Protein AF-A0A1F7WL07-F1 (afdb_monomer_lite)

InterPro domains:
  IPR021458 Rv0495c-like [PF11307] (11-136)

Secondary structure (DSSP, 8-state):
-HHHHHHTHHHHTTS-HHHHHHHHHH-SEEEEEEGGGTEEEEEE-B-TTS-BTTEEEETTEEEEHHHHS--S----HHHHHTTEEEEEETTEEEEEE---GGGGGG-STTSPPHHHHTHHHHHHHH-HHHHHHHHHHHHHHTT-

Structure (mmCIF, N/CA/C/O backbone):
data_AF-A0A1F7WL07-F1
#
_entry.id   AF-A0A1F7WL07-F1
#
loop_
_atom_site.group_PDB
_atom_site.id
_atom_site.type_symbol
_atom_site.label_atom_id
_atom_site.label_alt_id
_atom_site.label_comp_id
_atom_site.label_asym_id
_atom_site.label_entity_id
_atom_site.label_seq_id
_atom_site.pdbx_PDB_ins_code
_atom_site.Cartn_x
_atom_site.Cartn_y
_atom_site.Cartn_z
_atom_site.occupancy
_atom_site.B_iso_or_equiv
_atom_site.auth_seq_id
_atom_site.auth_comp_id
_atom_site.auth_asym_id
_atom_site.auth_atom_id
_atom_site.pdbx_PDB_model_num
ATOM 1 N N . GLU A 1 1 ? -9.288 3.887 -4.013 1.00 85.00 1 GLU A N 1
ATOM 2 C CA . GLU A 1 1 ? -8.900 3.252 -2.732 1.00 85.00 1 GLU A CA 1
ATOM 3 C C . GLU A 1 1 ? -9.652 3.861 -1.559 1.00 85.00 1 GLU A C 1
ATOM 5 O O . GLU A 1 1 ? -10.571 3.204 -1.113 1.00 85.00 1 GLU A O 1
ATOM 10 N N . ALA A 1 2 ? -9.376 5.097 -1.122 1.00 87.94 2 ALA A N 1
ATOM 11 C CA . ALA A 1 2 ? -10.075 5.714 0.022 1.00 87.94 2 ALA A CA 1
ATOM 12 C C . ALA A 1 2 ? -11.618 5.630 -0.042 1.00 87.94 2 ALA A C 1
ATOM 14 O O . ALA A 1 2 ? -12.236 5.211 0.930 1.00 87.94 2 ALA A O 1
ATOM 15 N N . ALA A 1 3 ? -12.223 5.913 -1.206 1.00 90.81 3 ALA A N 1
ATOM 16 C CA . ALA A 1 3 ? -13.665 5.738 -1.424 1.00 90.81 3 ALA A CA 1
ATOM 17 C C . ALA A 1 3 ? -14.155 4.324 -1.056 1.00 90.81 3 ALA A C 1
ATOM 19 O O . ALA A 1 3 ? -15.076 4.199 -0.269 1.00 90.81 3 ALA A O 1
ATOM 20 N N . PHE A 1 4 ? -13.448 3.263 -1.466 1.00 93.31 4 PHE A N 1
ATOM 21 C CA . PHE A 1 4 ? -13.815 1.878 -1.144 1.00 93.31 4 PHE A CA 1
ATOM 22 C C . PHE A 1 4 ? -13.879 1.602 0.370 1.00 93.31 4 PHE A C 1
ATOM 24 O O . PHE A 1 4 ? -14.699 0.797 0.800 1.00 93.31 4 PHE A O 1
ATOM 31 N N . PHE A 1 5 ? -13.054 2.264 1.191 1.00 92.25 5 PHE A N 1
ATOM 32 C CA . PHE A 1 5 ? -13.164 2.156 2.652 1.00 92.25 5 PHE A CA 1
ATOM 33 C C . PHE A 1 5 ? -14.432 2.847 3.176 1.00 92.25 5 PHE A C 1
ATOM 35 O O . PHE A 1 5 ? -15.126 2.281 4.018 1.00 92.25 5 PHE A O 1
ATOM 42 N N . ASN A 1 6 ? -14.765 4.020 2.635 1.00 89.31 6 ASN A N 1
ATOM 43 C CA . ASN A 1 6 ? -15.956 4.792 3.006 1.00 89.31 6 ASN A CA 1
ATOM 44 C C . ASN A 1 6 ? -17.265 4.170 2.480 1.00 89.31 6 ASN A C 1
ATOM 46 O O . ASN A 1 6 ? -18.301 4.284 3.127 1.00 89.31 6 ASN A O 1
ATOM 50 N N . ASP A 1 7 ? -17.221 3.477 1.343 1.00 93.00 7 ASP A N 1
ATOM 51 C CA . ASP A 1 7 ? -18.381 2.824 0.723 1.00 93.00 7 ASP A CA 1
ATOM 52 C C . ASP A 1 7 ? -18.745 1.496 1.423 1.00 93.00 7 ASP A C 1
ATOM 54 O O . ASP A 1 7 ? -19.836 0.968 1.227 1.00 93.00 7 ASP A O 1
ATOM 58 N N . ASN A 1 8 ? -17.841 0.941 2.247 1.00 93.81 8 ASN A N 1
ATOM 59 C CA . ASN A 1 8 ? -17.979 -0.381 2.878 1.00 93.81 8 ASN A CA 1
ATOM 60 C C . ASN A 1 8 ? -17.891 -0.332 4.421 1.00 93.81 8 ASN A C 1
ATOM 62 O O . ASN A 1 8 ? -17.459 -1.299 5.050 1.00 93.81 8 ASN A O 1
ATOM 66 N N . LEU A 1 9 ? -18.305 0.770 5.062 1.00 89.44 9 LEU A N 1
ATOM 67 C CA . LEU A 1 9 ? -18.202 0.948 6.525 1.00 89.44 9 LEU A CA 1
ATOM 68 C C . LEU A 1 9 ? -18.864 -0.179 7.348 1.00 89.44 9 LEU A C 1
ATOM 70 O O . LEU A 1 9 ? -18.355 -0.543 8.406 1.00 89.44 9 LEU A O 1
ATOM 74 N N . GLU A 1 10 ? -19.955 -0.777 6.860 1.00 89.06 10 GLU A N 1
ATOM 75 C CA . GLU A 1 10 ? -20.623 -1.907 7.529 1.00 89.06 10 GLU A CA 1
ATOM 76 C C . GLU A 1 10 ? -19.738 -3.163 7.620 1.00 89.06 10 GLU A C 1
ATOM 78 O O . GLU A 1 10 ? -19.816 -3.916 8.589 1.00 89.06 10 GLU A O 1
ATOM 83 N N . GLU A 1 11 ? -18.837 -3.372 6.659 1.00 92.19 11 GLU A N 1
ATOM 84 C CA . GLU A 1 11 ? -17.894 -4.496 6.668 1.00 92.19 11 GLU A CA 1
ATOM 85 C C . GLU A 1 11 ? -16.733 -4.258 7.648 1.00 92.19 11 GLU A C 1
ATOM 87 O O . GLU A 1 11 ? -16.161 -5.215 8.170 1.00 92.19 11 GLU A O 1
ATOM 92 N N . LEU A 1 12 ? -16.420 -2.998 7.976 1.00 87.50 12 LEU A N 1
ATOM 93 C CA . LEU A 1 12 ? -15.434 -2.661 9.012 1.00 87.50 12 LEU A CA 1
ATOM 94 C C . LEU A 1 12 ? -15.954 -2.955 10.426 1.00 87.50 12 LEU A C 1
ATOM 96 O O . LEU A 1 12 ? -15.157 -3.280 11.301 1.00 87.50 12 LEU A O 1
ATOM 100 N N . LYS A 1 13 ? -17.278 -2.957 10.645 1.00 85.44 13 LYS A N 1
ATOM 101 C CA . LYS A 1 13 ? -17.890 -3.394 11.918 1.00 85.44 13 LYS A CA 1
ATOM 102 C C . LYS A 1 13 ? -17.695 -4.888 12.204 1.00 85.44 13 LYS A C 1
ATOM 104 O O . LYS A 1 13 ? -17.891 -5.316 13.336 1.00 85.44 13 LYS A O 1
ATOM 109 N N . LYS A 1 14 ? -17.313 -5.685 11.196 1.00 89.88 14 LYS A N 1
ATOM 110 C CA . LYS A 1 14 ? -17.011 -7.122 11.333 1.00 89.88 14 LYS A CA 1
ATOM 111 C C . LYS A 1 14 ? -15.560 -7.402 11.738 1.00 89.88 14 LYS A C 1
ATOM 113 O O . LYS A 1 14 ? -15.188 -8.563 11.896 1.00 89.88 14 LYS A O 1
ATOM 118 N N . PHE A 1 15 ? -14.725 -6.369 11.867 1.00 93.75 15 PHE A N 1
ATOM 119 C CA . PHE A 1 15 ? -13.368 -6.524 12.387 1.00 93.75 15 PHE A CA 1
ATOM 120 C C . PHE A 1 15 ? -13.410 -6.869 13.890 1.00 93.75 15 PHE A C 1
ATOM 122 O O . PHE A 1 15 ? -14.407 -6.589 14.557 1.00 93.75 15 PHE A O 1
ATOM 129 N N . PRO A 1 16 ? -12.338 -7.461 14.454 1.00 94.44 16 PRO A N 1
ATOM 130 C CA . PRO A 1 16 ? -12.240 -7.694 15.893 1.00 94.44 16 PRO A CA 1
ATOM 131 C C . PRO A 1 16 ? -12.452 -6.402 16.696 1.00 94.44 16 PRO A C 1
ATOM 133 O O . PRO A 1 16 ? -12.077 -5.324 16.233 1.00 94.44 16 PRO A O 1
ATOM 136 N N . ALA A 1 17 ? -13.005 -6.515 17.909 1.00 92.69 17 ALA A N 1
ATOM 137 C CA . ALA A 1 17 ? -13.402 -5.367 18.734 1.00 92.69 17 ALA A CA 1
ATOM 138 C C . ALA A 1 17 ? -12.291 -4.308 18.894 1.00 92.69 17 ALA A C 1
ATOM 140 O O . ALA A 1 17 ? -12.551 -3.123 18.718 1.00 92.69 17 ALA A O 1
ATOM 141 N N . GLU A 1 18 ? -11.034 -4.734 19.079 1.00 91.62 18 GLU A N 1
ATOM 142 C CA . GLU A 1 18 ? -9.864 -3.841 19.176 1.00 91.62 18 GLU A CA 1
ATOM 143 C C . GLU A 1 18 ? -9.677 -2.898 17.968 1.00 91.62 18 GLU A C 1
ATOM 145 O O . GLU A 1 18 ? -9.118 -1.810 18.111 1.00 91.62 18 GLU A O 1
ATOM 150 N N . TYR A 1 19 ? -10.131 -3.305 16.778 1.00 94.44 19 TYR A N 1
ATOM 151 C CA . TYR A 1 19 ? -10.113 -2.490 15.566 1.00 94.44 19 TYR A CA 1
ATOM 152 C C . TYR A 1 19 ? -11.378 -1.651 15.450 1.00 94.44 19 TYR A C 1
ATOM 154 O O . TYR A 1 19 ? -11.274 -0.488 15.080 1.00 94.44 19 TYR A O 1
ATOM 162 N N . ALA A 1 20 ? -12.548 -2.194 15.798 1.00 92.25 20 ALA A N 1
ATOM 163 C CA . ALA A 1 20 ? -13.802 -1.442 15.794 1.00 92.25 20 ALA A CA 1
ATOM 164 C C . ALA A 1 20 ? -13.731 -0.223 16.737 1.00 92.25 20 ALA A C 1
ATOM 166 O O . ALA A 1 20 ? -14.018 0.897 16.312 1.00 92.25 20 ALA A O 1
ATOM 167 N N . ASP A 1 21 ? -13.236 -0.414 17.964 1.00 91.81 21 ASP A N 1
ATOM 168 C CA . ASP A 1 21 ? -13.014 0.657 18.944 1.00 91.81 21 ASP A CA 1
ATOM 169 C C . ASP A 1 21 ? -11.995 1.689 18.432 1.00 91.81 21 ASP A C 1
ATOM 171 O O . ASP A 1 21 ? -12.158 2.901 18.594 1.00 91.81 21 ASP A O 1
ATOM 175 N N . ARG A 1 22 ? -10.942 1.217 17.753 1.00 94.31 22 ARG A N 1
ATOM 176 C CA . ARG A 1 22 ? -9.909 2.074 17.161 1.00 94.31 22 ARG A CA 1
ATOM 177 C C . ARG A 1 22 ? -10.448 2.893 15.986 1.00 94.31 22 ARG A C 1
ATOM 179 O O . ARG A 1 22 ? -10.156 4.083 15.907 1.00 94.31 22 ARG A O 1
ATOM 186 N N . PHE A 1 23 ? -11.255 2.296 15.111 1.00 94.81 23 PHE A N 1
ATOM 187 C CA . PHE A 1 23 ? -11.920 2.993 14.009 1.00 94.81 23 PHE A CA 1
ATOM 188 C C . PHE A 1 23 ? -12.938 4.016 14.526 1.00 94.81 23 PHE A C 1
ATOM 190 O O . PHE A 1 23 ? -13.050 5.096 13.955 1.00 94.81 23 PHE A O 1
ATOM 197 N N . ALA A 1 24 ? -13.629 3.722 15.632 1.00 92.44 24 ALA A N 1
ATOM 198 C CA . ALA A 1 24 ? -14.522 4.673 16.288 1.00 92.44 24 ALA A CA 1
ATOM 199 C C . ALA A 1 24 ? -13.766 5.855 16.929 1.00 92.44 24 ALA A C 1
ATOM 201 O O . ALA A 1 24 ? -14.248 6.984 16.861 1.00 92.44 24 ALA A O 1
ATOM 202 N N . LYS A 1 25 ? -12.581 5.624 17.521 1.00 94.81 25 LYS A N 1
ATOM 203 C CA . LYS A 1 25 ? -11.770 6.678 18.166 1.00 94.81 25 LYS A CA 1
ATOM 204 C C . LYS A 1 25 ? -10.991 7.557 17.177 1.00 94.81 25 LYS A C 1
ATOM 206 O O . LYS A 1 25 ? -10.938 8.766 17.377 1.00 94.81 25 LYS A O 1
ATOM 211 N N . TYR A 1 26 ? -10.360 6.969 16.157 1.00 95.31 26 TYR A N 1
ATOM 212 C CA . TYR A 1 26 ? -9.415 7.672 15.267 1.00 95.31 26 TYR A CA 1
ATOM 213 C C . TYR A 1 26 ? -9.876 7.763 13.803 1.00 95.31 26 TYR A C 1
ATOM 215 O O . TYR A 1 26 ? -9.206 8.383 12.981 1.00 95.31 26 TYR A O 1
ATOM 223 N N . GLY A 1 27 ? -11.001 7.140 13.447 1.00 94.38 27 GLY A N 1
ATOM 224 C CA . GLY A 1 27 ? -11.421 6.990 12.058 1.00 94.38 27 GLY A CA 1
ATOM 225 C C . GLY A 1 27 ? -10.665 5.884 11.314 1.00 94.38 27 GLY A C 1
ATOM 226 O O . GLY A 1 27 ? -9.961 5.054 11.891 1.00 94.38 27 GLY A O 1
ATOM 227 N N . ILE A 1 28 ? -10.860 5.851 9.995 1.00 94.12 28 ILE A N 1
ATOM 228 C CA . ILE A 1 28 ? -10.332 4.809 9.091 1.00 94.12 28 ILE A CA 1
ATOM 229 C C . ILE A 1 28 ? -9.439 5.426 8.015 1.00 94.12 28 ILE A C 1
ATOM 231 O O . ILE A 1 28 ? -8.378 4.889 7.690 1.00 94.12 28 ILE A O 1
ATOM 235 N N . ILE A 1 29 ? -9.876 6.567 7.483 1.00 94.88 29 ILE A N 1
ATOM 236 C CA . ILE A 1 29 ? -9.170 7.404 6.520 1.00 94.88 29 ILE A CA 1
ATO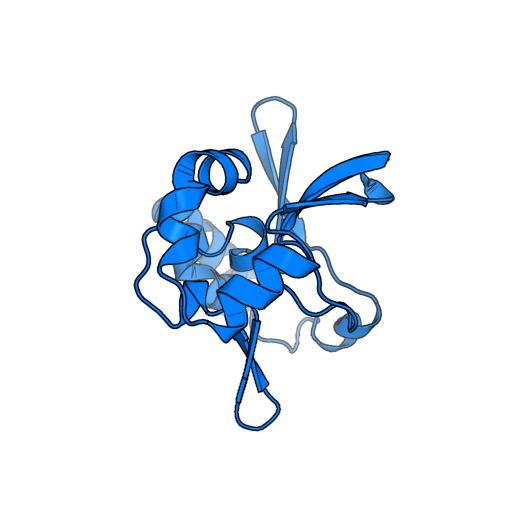M 237 C C . ILE A 1 29 ? -9.027 8.796 7.138 1.00 94.88 29 ILE A C 1
ATOM 239 O O . ILE A 1 29 ? -9.988 9.307 7.710 1.00 94.88 29 ILE A O 1
ATOM 243 N N . GLU A 1 30 ? -7.856 9.407 6.995 1.00 94.56 30 GLU A N 1
ATOM 244 C CA . GLU A 1 30 ? -7.590 10.795 7.382 1.00 94.56 30 GLU A CA 1
ATOM 245 C C . GLU A 1 30 ? -6.923 11.562 6.227 1.00 94.56 30 GLU A C 1
ATOM 247 O O . GLU A 1 30 ? -6.240 10.969 5.386 1.00 94.56 30 GLU A O 1
ATOM 252 N N . ASP A 1 31 ? -7.107 12.881 6.177 1.00 93.94 31 ASP A N 1
ATOM 253 C CA . ASP A 1 31 ? -6.494 13.746 5.164 1.00 93.94 31 ASP A CA 1
ATOM 254 C C . ASP A 1 31 ? -5.126 14.264 5.636 1.00 93.94 31 ASP A C 1
ATOM 256 O O . ASP A 1 31 ? -5.024 15.210 6.416 1.00 93.94 31 ASP A O 1
ATOM 260 N N . VAL A 1 32 ? -4.047 13.668 5.121 1.00 90.12 32 VAL A N 1
ATOM 261 C CA . VAL A 1 32 ? -2.669 13.999 5.516 1.00 90.12 32 VAL A CA 1
ATOM 262 C C . VAL A 1 32 ? -2.062 15.023 4.562 1.00 90.12 32 VAL A C 1
ATOM 264 O O . VAL A 1 32 ? -1.937 14.772 3.358 1.00 90.12 32 VAL A O 1
ATOM 267 N N . PHE A 1 33 ? -1.602 16.163 5.088 1.00 88.88 33 PHE A N 1
ATOM 268 C CA . PHE A 1 33 ? -0.883 17.161 4.293 1.00 88.88 33 PHE A CA 1
ATOM 269 C C . PHE A 1 33 ? 0.518 16.674 3.899 1.00 88.88 33 PHE A C 1
ATOM 271 O O . PHE A 1 33 ? 1.455 16.659 4.701 1.00 88.88 33 PHE A O 1
ATOM 278 N N . VAL A 1 34 ? 0.710 16.342 2.622 1.00 83.06 34 VAL A N 1
ATOM 279 C CA . VAL A 1 34 ? 2.026 15.948 2.104 1.00 83.06 34 VAL A CA 1
ATOM 280 C C . VAL A 1 34 ? 2.747 17.176 1.559 1.00 83.06 34 VAL A C 1
ATOM 282 O O . VAL A 1 34 ? 2.502 17.601 0.428 1.00 83.06 34 VAL A O 1
ATOM 285 N N . LYS A 1 35 ? 3.706 17.701 2.339 1.00 82.25 35 LYS A N 1
ATOM 286 C CA . LYS A 1 35 ? 4.526 18.893 2.020 1.00 82.25 35 LYS A CA 1
ATOM 287 C C . LYS A 1 35 ? 5.007 18.933 0.559 1.00 82.25 35 LYS A C 1
ATOM 289 O O . LYS A 1 35 ? 4.836 19.941 -0.119 1.00 82.25 35 LYS A O 1
ATOM 294 N N . ARG A 1 36 ? 5.538 17.814 0.043 1.00 73.31 36 ARG A N 1
ATOM 295 C CA . ARG A 1 36 ? 6.038 17.674 -1.345 1.00 73.31 36 ARG A CA 1
ATOM 296 C C . ARG A 1 36 ? 4.952 17.830 -2.419 1.00 73.31 36 ARG A C 1
ATOM 298 O O . ARG A 1 36 ? 5.248 18.277 -3.521 1.00 73.31 36 ARG A O 1
ATOM 305 N N . LEU A 1 37 ? 3.717 17.427 -2.123 1.00 80.06 37 LEU A N 1
ATOM 306 C CA . LEU A 1 37 ? 2.572 17.544 -3.033 1.00 80.06 37 LEU A CA 1
ATOM 307 C C . LEU A 1 37 ? 1.793 18.854 -2.832 1.00 80.06 37 LEU A C 1
ATOM 309 O O . LEU A 1 37 ? 0.926 19.153 -3.648 1.00 80.06 37 LEU A O 1
ATOM 313 N N . LYS A 1 38 ? 2.098 19.614 -1.766 1.00 87.12 38 LYS A N 1
ATOM 314 C CA . LYS A 1 38 ? 1.412 20.850 -1.348 1.00 87.12 38 LYS A CA 1
ATOM 315 C C . LYS A 1 38 ? -0.114 20.701 -1.245 1.00 87.12 38 LYS A C 1
ATOM 317 O O . LYS A 1 38 ? -0.852 21.638 -1.530 1.00 87.12 38 LYS A O 1
ATOM 322 N N . LYS A 1 39 ? -0.584 19.515 -0.852 1.00 90.44 39 LYS A N 1
ATOM 323 C CA . LYS A 1 39 ? -2.006 19.197 -0.685 1.00 90.44 39 LYS A CA 1
ATOM 324 C C . LYS A 1 39 ? -2.215 18.100 0.351 1.00 90.44 39 LYS A C 1
ATOM 326 O O . LYS A 1 39 ? -1.300 17.312 0.613 1.00 90.44 39 LYS A O 1
ATOM 331 N N . ASN A 1 40 ? -3.442 18.017 0.849 1.00 91.00 40 ASN A N 1
ATOM 332 C CA . ASN A 1 40 ? -3.921 16.846 1.569 1.00 91.00 40 ASN A CA 1
ATOM 333 C C . ASN A 1 40 ? -4.086 15.670 0.600 1.00 91.00 40 ASN A C 1
ATOM 335 O O . ASN A 1 40 ? -4.430 15.853 -0.575 1.00 91.00 40 ASN A O 1
ATOM 339 N N . ILE A 1 41 ? -3.803 14.468 1.090 1.00 89.19 41 ILE A N 1
ATOM 340 C CA . ILE A 1 41 ? -4.175 13.214 0.441 1.00 89.19 41 ILE A CA 1
ATOM 341 C C . ILE A 1 41 ? -4.838 12.296 1.473 1.00 89.19 41 ILE A C 1
ATOM 343 O O . ILE A 1 41 ? -4.378 12.263 2.617 1.00 89.19 41 ILE A O 1
ATOM 347 N N . PRO A 1 42 ? -5.851 11.510 1.077 1.00 92.00 42 PRO A N 1
ATOM 348 C CA . PRO A 1 42 ? -6.450 10.538 1.971 1.00 92.00 42 PRO A CA 1
ATOM 349 C C . PRO A 1 42 ? -5.473 9.380 2.207 1.00 92.00 42 PRO A C 1
ATOM 351 O O . PRO A 1 42 ? -5.067 8.683 1.270 1.00 92.00 42 PRO A O 1
ATOM 354 N N . CYS A 1 43 ? -5.116 9.173 3.467 1.00 91.38 43 CYS A N 1
ATOM 355 C CA . CYS A 1 43 ? -4.307 8.065 3.966 1.00 91.38 43 CYS A CA 1
ATOM 356 C C . CYS A 1 43 ? -5.149 7.200 4.908 1.00 91.38 43 CYS A C 1
ATOM 358 O O . CYS A 1 43 ? -6.184 7.638 5.396 1.00 91.38 43 CYS A O 1
ATOM 360 N N . THR A 1 44 ? -4.704 5.980 5.211 1.00 93.44 44 THR A N 1
ATOM 361 C CA . THR A 1 44 ? -5.235 5.255 6.377 1.00 93.44 44 THR A CA 1
ATOM 362 C C . THR A 1 44 ? -4.952 6.057 7.639 1.00 93.44 44 THR A C 1
ATOM 364 O O . THR A 1 44 ? -3.804 6.470 7.815 1.00 93.44 44 THR A O 1
ATOM 367 N N . ALA A 1 45 ? -5.954 6.212 8.501 1.00 95.31 45 ALA A N 1
ATOM 368 C CA . ALA A 1 45 ? -5.825 6.937 9.756 1.00 95.31 45 ALA A CA 1
ATOM 369 C C . ALA A 1 45 ? -4.719 6.362 10.657 1.00 95.31 45 ALA A C 1
ATOM 371 O O . ALA A 1 45 ? -4.369 5.173 10.584 1.00 95.31 45 ALA A O 1
ATOM 372 N N . THR A 1 46 ? -4.198 7.213 11.530 1.00 95.62 46 THR A N 1
ATOM 373 C CA . THR A 1 46 ? -3.184 6.899 12.530 1.00 95.62 46 THR A CA 1
ATOM 374 C C . THR A 1 46 ? -3.746 7.053 13.942 1.00 95.62 46 THR A C 1
ATOM 376 O O . THR A 1 46 ? -4.602 7.890 14.217 1.00 95.62 46 THR A O 1
ATOM 379 N N . GLY A 1 47 ? -3.316 6.172 14.841 1.00 92.81 47 GLY A N 1
ATOM 380 C CA . GLY A 1 47 ? -3.637 6.237 16.260 1.00 92.81 47 GLY A CA 1
ATOM 381 C C . GLY A 1 47 ? -2.709 7.191 17.013 1.00 92.81 47 GLY A C 1
ATOM 382 O O . GLY A 1 47 ? -1.799 7.788 16.448 1.00 92.81 47 GLY A O 1
ATOM 383 N N . GLU A 1 48 ? -2.897 7.267 18.327 1.00 87.56 48 GLU A N 1
ATOM 384 C CA . GLU A 1 48 ? -2.203 8.199 19.234 1.00 87.56 48 GLU A CA 1
ATOM 385 C C . GLU A 1 48 ? -0.661 8.118 19.185 1.00 87.56 48 GLU A C 1
ATOM 387 O O . GLU A 1 48 ? 0.015 9.124 19.377 1.00 87.56 48 GLU A O 1
ATOM 392 N N . ASN A 1 49 ? -0.104 6.951 18.835 1.00 87.94 49 ASN A N 1
ATOM 393 C CA . ASN A 1 49 ? 1.341 6.731 18.675 1.00 87.94 49 ASN A CA 1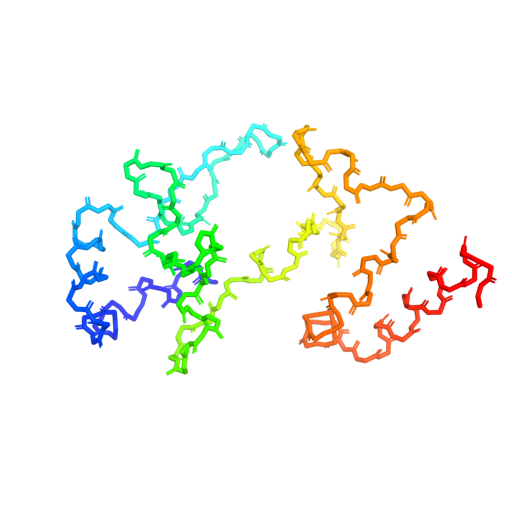
ATOM 394 C C . ASN A 1 49 ? 1.859 6.961 17.234 1.00 87.94 49 ASN A C 1
ATOM 396 O O . ASN A 1 49 ? 3.005 6.633 16.942 1.00 87.94 49 ASN A O 1
ATOM 400 N N . GLY A 1 50 ? 1.022 7.435 16.304 1.00 89.88 50 GLY A N 1
ATOM 401 C CA . GLY A 1 50 ? 1.325 7.496 14.864 1.00 89.88 50 GLY A CA 1
ATOM 402 C C . GLY A 1 50 ? 1.170 6.158 14.120 1.00 89.88 50 GLY A C 1
ATOM 403 O O . GLY A 1 50 ? 1.305 6.101 12.898 1.00 89.88 50 GLY A O 1
ATOM 404 N N . ASP A 1 51 ? 0.844 5.080 14.835 1.00 92.62 51 ASP A N 1
ATOM 405 C CA . ASP A 1 51 ? 0.617 3.749 14.271 1.00 92.62 51 ASP A CA 1
ATOM 406 C C . ASP A 1 51 ? -0.647 3.711 13.401 1.00 92.62 51 ASP A C 1
ATOM 408 O O . ASP A 1 51 ? -1.712 4.160 13.818 1.00 92.62 51 ASP A O 1
ATOM 412 N N . CYS A 1 52 ? -0.575 3.120 12.205 1.00 95.31 52 CYS A N 1
ATOM 413 C CA . CYS A 1 52 ? -1.745 2.946 11.333 1.00 95.31 52 CYS A CA 1
ATOM 414 C C . CYS A 1 52 ? -2.870 2.190 12.060 1.00 95.31 52 CYS A C 1
ATOM 416 O O . CYS A 1 52 ? -2.609 1.163 12.696 1.00 95.31 52 CYS A O 1
ATOM 418 N N . VAL A 1 53 ? -4.132 2.606 11.897 1.00 95.88 53 VAL A N 1
ATOM 419 C CA . VAL A 1 53 ? -5.273 1.939 12.553 1.00 95.88 53 VAL A CA 1
ATOM 420 C C . VAL A 1 53 ? -5.401 0.451 12.201 1.00 95.88 53 VAL A C 1
ATOM 422 O O . VAL A 1 53 ? -5.867 -0.329 13.026 1.00 95.88 53 VAL A O 1
ATOM 425 N N . PHE A 1 54 ? -4.892 0.015 11.045 1.00 96.00 54 PHE A N 1
ATOM 426 C CA . PHE A 1 54 ? -4.844 -1.395 10.632 1.00 96.00 54 PHE A CA 1
ATOM 427 C C . PHE A 1 54 ? -3.593 -2.164 11.091 1.00 96.00 54 PHE A C 1
ATOM 429 O O . PHE A 1 54 ? -3.403 -3.311 10.679 1.00 96.00 54 PHE A O 1
ATOM 436 N N . SER A 1 55 ? -2.701 -1.555 11.871 1.00 95.75 55 SER A N 1
ATOM 437 C CA . SER A 1 55 ? -1.472 -2.210 12.324 1.00 95.75 55 SER A CA 1
ATOM 438 C C . SER A 1 55 ? -1.640 -2.949 13.654 1.00 95.75 55 SER A C 1
ATOM 440 O O . SER A 1 55 ? -2.467 -2.591 14.494 1.00 95.75 55 SER A O 1
ATOM 442 N N . PHE A 1 56 ? -0.834 -3.988 13.847 1.00 94.38 56 PHE A N 1
ATOM 443 C CA . PHE A 1 56 ? -0.659 -4.670 15.127 1.00 94.38 56 PHE A CA 1
ATOM 444 C C . PHE A 1 56 ? 0.802 -5.065 15.306 1.00 94.38 56 PHE A C 1
ATOM 446 O O . PHE A 1 56 ? 1.543 -5.198 14.329 1.00 94.38 56 PHE A O 1
ATOM 453 N N . THR A 1 57 ? 1.222 -5.279 16.549 1.00 93.69 57 THR A N 1
ATOM 454 C CA . THR A 1 57 ? 2.577 -5.730 16.864 1.00 93.69 57 THR A CA 1
ATOM 455 C C . THR A 1 57 ? 2.580 -7.191 17.301 1.00 93.69 57 THR A C 1
ATOM 457 O O . THR A 1 57 ? 1.721 -7.655 18.046 1.00 93.69 57 THR A O 1
ATOM 460 N N . LYS A 1 58 ? 3.577 -7.943 16.836 1.00 94.81 58 LYS A N 1
ATOM 461 C CA . LYS A 1 58 ? 3.861 -9.311 17.281 1.00 94.81 58 LYS A CA 1
ATOM 462 C C . LYS A 1 58 ? 5.373 -9.463 17.368 1.00 94.81 58 LYS A C 1
ATOM 464 O O . LYS A 1 58 ? 6.075 -9.121 16.427 1.00 94.81 58 LYS A O 1
ATOM 469 N N . GLN A 1 59 ? 5.882 -9.928 18.511 1.00 94.00 59 GLN A N 1
ATOM 470 C CA . GLN A 1 59 ? 7.329 -10.099 18.752 1.00 94.00 59 GLN A CA 1
ATOM 471 C C . GLN A 1 59 ? 8.168 -8.828 18.462 1.00 94.00 59 GLN A C 1
ATOM 473 O O . GLN A 1 59 ? 9.283 -8.917 17.962 1.00 94.00 59 GLN A O 1
ATOM 478 N N . LYS A 1 60 ? 7.638 -7.637 18.794 1.00 90.94 60 LYS A N 1
ATOM 479 C CA . LYS A 1 60 ? 8.220 -6.306 18.489 1.00 90.94 60 LYS A CA 1
ATOM 480 C C . LYS A 1 60 ? 8.307 -5.944 16.992 1.00 90.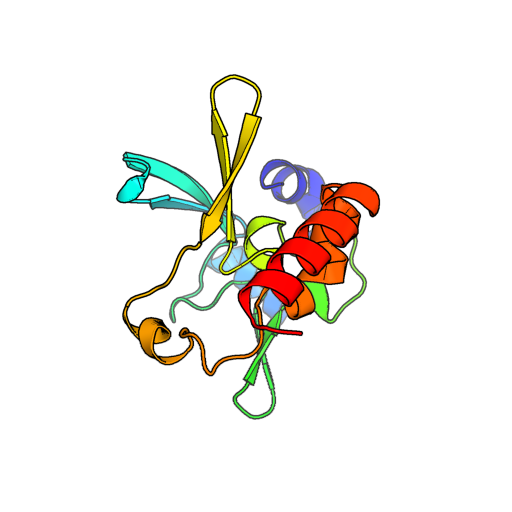94 60 LYS A C 1
ATOM 482 O O . LYS A 1 60 ? 8.878 -4.914 16.655 1.00 90.94 60 LYS A O 1
ATOM 487 N N . THR A 1 61 ? 7.712 -6.733 16.100 1.00 91.06 61 THR A N 1
ATOM 488 C CA . THR A 1 61 ? 7.569 -6.411 14.674 1.00 91.06 61 THR A CA 1
ATOM 489 C C . THR A 1 61 ? 6.160 -5.898 14.388 1.00 91.06 61 THR A C 1
ATOM 491 O O . THR A 1 61 ? 5.181 -6.440 14.905 1.00 91.06 61 THR A O 1
ATOM 494 N N . TYR A 1 62 ? 6.060 -4.859 13.558 1.00 92.00 62 TYR A N 1
ATOM 495 C CA . TYR A 1 62 ? 4.793 -4.325 13.064 1.00 92.00 62 TYR A CA 1
ATOM 496 C C . TYR A 1 62 ? 4.271 -5.130 11.870 1.00 92.00 62 TYR A C 1
ATOM 498 O O . TYR A 1 62 ? 4.996 -5.405 10.915 1.00 92.00 62 TYR A O 1
ATOM 506 N N . TYR A 1 63 ? 2.985 -5.457 11.917 1.00 94.56 63 TYR A N 1
ATOM 507 C CA . TYR A 1 63 ? 2.234 -6.163 10.885 1.00 94.56 63 TYR A CA 1
ATOM 508 C C . TYR A 1 63 ? 0.993 -5.359 10.488 1.00 94.56 63 TYR A C 1
ATOM 510 O O . TYR A 1 63 ? 0.546 -4.473 11.213 1.00 94.56 63 TYR A O 1
ATOM 518 N N . CYS A 1 64 ? 0.425 -5.672 9.323 1.00 94.88 64 CYS A N 1
ATOM 519 C CA . CYS A 1 64 ? -0.786 -5.040 8.803 1.00 94.88 64 CYS A CA 1
ATOM 520 C C . CYS A 1 64 ? -1.910 -6.075 8.728 1.00 94.88 64 CYS A C 1
ATOM 522 O O . CYS A 1 64 ? -1.790 -7.064 8.003 1.00 94.88 64 CYS A O 1
ATOM 524 N N . TYR A 1 65 ? -3.020 -5.830 9.426 1.00 95.19 65 TYR A N 1
ATOM 525 C CA . TYR A 1 65 ? -4.175 -6.730 9.466 1.00 95.19 65 TYR A CA 1
ATOM 526 C C . TYR A 1 65 ? -4.722 -7.035 8.063 1.00 95.19 65 TYR A C 1
ATOM 528 O O . TYR A 1 65 ? -4.956 -8.191 7.723 1.00 95.19 65 TYR A O 1
ATOM 536 N N . LEU A 1 66 ? -4.794 -6.020 7.191 1.00 94.25 66 LEU A N 1
ATOM 537 C CA . LEU A 1 66 ? -5.248 -6.155 5.796 1.00 94.25 66 LEU A CA 1
ATOM 538 C C . LEU A 1 66 ? -4.342 -7.035 4.913 1.00 94.25 66 LEU A C 1
ATOM 540 O O . LEU A 1 66 ? -4.719 -7.377 3.794 1.00 94.25 66 LEU A O 1
ATOM 544 N N . GLN A 1 67 ? -3.130 -7.350 5.380 1.00 91.81 67 GLN A N 1
ATOM 545 C CA . GLN A 1 67 ? -2.182 -8.245 4.714 1.00 91.81 67 GLN A CA 1
ATOM 546 C C . GLN A 1 67 ? -2.127 -9.625 5.392 1.00 91.81 67 GLN A C 1
ATOM 548 O O . GLN A 1 67 ? -1.861 -10.619 4.722 1.00 91.81 67 GLN A O 1
ATOM 553 N N . SER A 1 68 ? -2.369 -9.696 6.705 1.00 91.19 68 SER A N 1
ATOM 554 C CA . SER A 1 68 ? -2.346 -10.940 7.488 1.00 91.19 68 SER A CA 1
ATOM 555 C C . SER A 1 68 ? -3.679 -11.695 7.511 1.00 91.19 68 SER A C 1
ATOM 557 O O . SER A 1 68 ? -3.686 -12.881 7.832 1.00 91.19 68 SER A O 1
ATOM 559 N N . THR A 1 69 ? -4.791 -11.041 7.173 1.00 90.69 69 THR A N 1
ATOM 560 C CA . THR A 1 69 ? -6.142 -11.611 7.249 1.00 90.69 69 THR A CA 1
ATOM 561 C C . THR A 1 69 ? -6.871 -11.467 5.916 1.00 90.69 69 THR A C 1
ATOM 563 O O . THR A 1 69 ? -6.829 -10.419 5.269 1.00 90.69 69 THR A O 1
ATOM 566 N N . GLN A 1 70 ? -7.585 -12.517 5.500 1.00 88.44 70 GLN A N 1
ATOM 567 C CA . GLN A 1 70 ? -8.447 -12.457 4.324 1.00 88.44 70 GLN A CA 1
ATOM 568 C C . GLN A 1 70 ? -9.689 -11.611 4.629 1.00 88.44 70 GLN A C 1
ATOM 570 O O . GLN A 1 70 ? -10.653 -12.086 5.219 1.00 88.44 70 GLN A O 1
ATOM 575 N N . THR A 1 71 ? -9.666 -10.354 4.191 1.00 90.50 71 THR A N 1
ATOM 576 C CA . THR A 1 71 ? -10.830 -9.456 4.204 1.00 90.50 71 THR A CA 1
ATOM 577 C C . THR A 1 71 ? -11.135 -8.953 2.787 1.00 90.50 71 THR A C 1
ATOM 579 O O . THR A 1 71 ? -10.331 -9.145 1.857 1.00 90.50 71 THR A O 1
ATOM 582 N N . ILE A 1 72 ? -12.291 -8.302 2.605 1.00 93.00 72 ILE A N 1
ATOM 583 C CA . ILE A 1 72 ? -12.602 -7.589 1.355 1.00 93.00 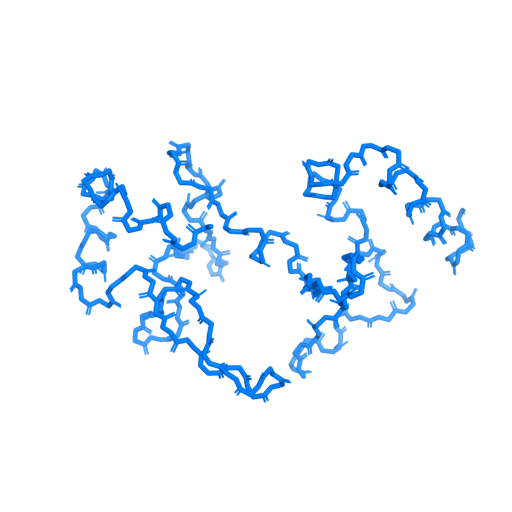72 ILE A CA 1
ATOM 584 C C . ILE A 1 72 ? -11.662 -6.393 1.140 1.00 93.00 72 ILE A C 1
ATOM 586 O O . ILE A 1 72 ? -11.326 -6.064 0.004 1.00 93.00 72 ILE A O 1
ATOM 590 N N . PHE A 1 73 ? -11.173 -5.792 2.227 1.00 93.25 73 PHE A N 1
ATOM 591 C CA . PHE A 1 73 ? -10.225 -4.691 2.198 1.00 93.25 73 PHE A CA 1
ATOM 592 C C . PHE A 1 73 ? -8.833 -5.214 1.861 1.00 93.25 73 PHE A C 1
ATOM 594 O O . PHE A 1 73 ? -8.343 -6.187 2.439 1.00 93.25 73 PHE A O 1
ATOM 601 N N . LYS A 1 74 ? -8.176 -4.548 0.914 1.00 90.12 74 LYS A N 1
ATOM 602 C CA . LYS A 1 74 ? -6.780 -4.808 0.571 1.00 90.12 74 LYS A CA 1
ATOM 603 C C . LYS A 1 74 ? -5.906 -3.701 1.134 1.00 90.12 74 LYS A C 1
ATOM 605 O O . LYS A 1 74 ? -6.320 -2.545 1.208 1.00 90.12 74 LYS A O 1
ATOM 610 N N . LYS A 1 75 ? -4.682 -4.064 1.517 1.00 91.31 75 LYS A N 1
ATOM 611 C CA . LYS A 1 75 ? -3.632 -3.101 1.852 1.00 91.31 75 LYS A CA 1
ATOM 612 C C . LYS A 1 75 ? -3.461 -2.131 0.667 1.00 91.31 75 LYS A C 1
ATOM 614 O O . LYS A 1 75 ? -3.198 -2.622 -0.434 1.00 91.31 75 LYS A O 1
ATOM 619 N N . PRO A 1 76 ? -3.589 -0.802 0.863 1.00 91.75 76 PRO A N 1
ATOM 620 C CA . PRO A 1 76 ? -3.547 0.158 -0.236 1.00 91.75 76 PRO A CA 1
ATOM 621 C C . PRO A 1 76 ? -2.298 0.015 -1.104 1.00 91.75 76 PRO A C 1
ATOM 623 O O . PRO A 1 76 ? -1.220 -0.328 -0.609 1.00 91.75 76 PRO A O 1
ATOM 626 N N . LEU A 1 77 ? -2.419 0.322 -2.393 1.00 91.06 77 LEU A N 1
ATOM 627 C CA . LEU A 1 77 ? -1.339 0.223 -3.369 1.00 91.06 77 LEU A CA 1
ATOM 628 C C . LEU A 1 77 ? -0.115 1.036 -2.936 1.00 91.06 77 LEU A C 1
ATOM 630 O O . LEU A 1 77 ? 1.011 0.571 -3.077 1.00 91.06 77 LEU A O 1
ATOM 634 N N . SER A 1 78 ? -0.319 2.211 -2.335 1.00 89.56 78 SER A N 1
ATOM 635 C CA . SER A 1 78 ? 0.756 3.025 -1.757 1.00 89.56 78 SER A CA 1
ATOM 636 C C . SER A 1 78 ? 1.498 2.305 -0.619 1.00 89.56 78 SER A C 1
ATOM 638 O O . SER A 1 78 ? 2.728 2.329 -0.566 1.00 89.56 78 SER A O 1
ATOM 640 N N . CYS A 1 79 ? 0.789 1.622 0.277 1.00 91.06 79 CYS A N 1
ATOM 641 C CA . CYS A 1 79 ? 1.383 0.833 1.357 1.00 91.06 79 CYS A CA 1
ATOM 642 C C . CYS A 1 79 ? 2.071 -0.440 0.836 1.00 91.06 79 CYS A C 1
ATOM 644 O O . CYS A 1 79 ? 3.009 -0.930 1.463 1.00 91.06 79 CYS A O 1
ATOM 646 N N . SER A 1 80 ? 1.596 -0.992 -0.282 1.00 92.50 80 SER A N 1
ATOM 647 C CA . SER A 1 80 ? 2.118 -2.219 -0.897 1.00 92.50 80 SER A CA 1
ATOM 648 C C . SER A 1 80 ? 3.322 -1.964 -1.815 1.00 92.50 80 SER A C 1
ATOM 650 O O . SER A 1 80 ? 4.223 -2.790 -1.865 1.00 92.50 80 SER A O 1
ATOM 652 N N . LEU A 1 81 ? 3.379 -0.810 -2.490 1.00 93.25 81 LEU A N 1
ATOM 653 C CA . LEU A 1 81 ? 4.521 -0.380 -3.309 1.00 93.25 81 LEU A CA 1
ATOM 654 C C . LEU A 1 81 ? 5.644 0.294 -2.508 1.00 93.25 81 LEU A C 1
ATOM 656 O O . LEU A 1 81 ? 6.709 0.520 -3.077 1.00 93.25 81 LEU A O 1
ATOM 660 N N . PHE A 1 82 ? 5.431 0.661 -1.237 1.00 90.12 82 PHE A N 1
ATOM 661 C CA . PHE A 1 82 ? 6.429 1.384 -0.436 1.00 90.12 82 PHE A CA 1
ATOM 662 C C . PHE A 1 82 ? 7.798 0.671 -0.461 1.00 90.12 82 PHE A C 1
ATOM 664 O O . PHE A 1 82 ? 7.835 -0.540 -0.242 1.00 90.12 82 PHE A O 1
ATOM 671 N N . PRO A 1 83 ? 8.919 1.378 -0.714 1.00 90.62 83 PRO A N 1
ATOM 672 C CA . PRO A 1 83 ? 9.125 2.835 -0.770 1.00 90.62 83 PRO A CA 1
ATOM 673 C C . PRO A 1 83 ? 8.799 3.525 -2.108 1.00 90.62 83 PRO A C 1
ATOM 675 O O . PRO A 1 83 ? 9.062 4.714 -2.263 1.00 90.62 83 PRO A O 1
ATOM 678 N N . ILE A 1 84 ? 8.218 2.841 -3.093 1.00 92.19 84 ILE A N 1
ATOM 679 C CA . ILE A 1 84 ? 7.795 3.460 -4.358 1.00 92.19 84 ILE A CA 1
ATOM 680 C C . ILE A 1 84 ? 6.467 4.229 -4.196 1.00 92.19 84 ILE A C 1
ATOM 682 O O . ILE A 1 84 ? 5.582 3.886 -3.400 1.00 92.19 84 ILE A O 1
ATOM 686 N N . ARG A 1 85 ? 6.325 5.311 -4.969 1.00 89.81 85 ARG A N 1
ATOM 687 C CA . ARG A 1 85 ? 5.123 6.148 -5.084 1.00 89.81 85 ARG A CA 1
ATOM 688 C C . ARG A 1 85 ? 4.776 6.395 -6.556 1.00 89.81 85 ARG A C 1
ATOM 690 O O . ARG A 1 85 ? 5.607 6.917 -7.304 1.00 89.81 85 ARG A O 1
ATOM 697 N N . GLU A 1 86 ? 3.541 6.073 -6.953 1.00 91.19 86 GLU A N 1
ATOM 698 C CA . GLU A 1 86 ? 2.985 6.526 -8.238 1.00 91.19 86 GLU A CA 1
ATOM 699 C C . GLU A 1 86 ? 2.938 8.064 -8.303 1.00 91.19 86 GLU A C 1
ATOM 701 O O . GLU A 1 86 ? 2.693 8.754 -7.307 1.00 91.19 86 GLU A O 1
ATOM 706 N N . LYS A 1 87 ? 3.104 8.601 -9.512 1.00 88.44 87 LYS A N 1
ATOM 707 C CA . LYS A 1 87 ? 2.697 9.954 -9.895 1.00 88.44 87 LYS A CA 1
ATOM 708 C C . LYS A 1 87 ? 2.202 9.919 -11.340 1.00 88.44 87 LYS A C 1
ATOM 710 O O . LYS A 1 87 ? 3.003 9.703 -12.244 1.00 88.44 87 LYS A O 1
ATOM 715 N N . ALA A 1 88 ? 0.917 10.175 -11.562 1.00 88.94 88 ALA A N 1
ATOM 716 C CA . ALA A 1 88 ? 0.389 10.396 -12.905 1.00 88.94 88 ALA A CA 1
ATOM 717 C C . ALA A 1 88 ? 0.785 11.798 -13.409 1.00 88.94 88 ALA A C 1
ATOM 719 O O . ALA A 1 88 ? 0.596 12.788 -12.697 1.00 88.94 88 ALA A O 1
ATOM 720 N N . ALA A 1 89 ? 1.344 11.890 -14.617 1.00 90.88 89 ALA A N 1
ATOM 721 C CA . ALA A 1 89 ? 1.610 13.149 -15.316 1.00 90.88 89 ALA A CA 1
ATOM 722 C C . ALA A 1 89 ? 1.728 12.904 -16.831 1.00 90.88 89 ALA A C 1
ATOM 724 O O . ALA A 1 89 ? 2.326 11.918 -17.246 1.00 90.88 89 ALA A O 1
ATOM 725 N N . GLY A 1 90 ? 1.166 13.788 -17.664 1.00 91.19 90 GLY A N 1
ATOM 726 C CA . GLY A 1 90 ? 1.324 13.714 -19.128 1.00 91.19 90 GLY A CA 1
ATOM 727 C C . GLY A 1 90 ? 0.871 12.392 -19.767 1.00 91.19 90 GLY A C 1
ATOM 728 O O . GLY A 1 90 ? 1.505 11.930 -20.707 1.00 91.19 90 GLY A O 1
ATOM 729 N N . GLY A 1 91 ? -0.166 11.745 -19.222 1.00 93.25 91 GLY A N 1
ATOM 730 C CA . GLY A 1 91 ? -0.636 10.429 -19.681 1.00 93.25 91 GLY A CA 1
ATOM 731 C C . GLY A 1 91 ? 0.220 9.233 -19.235 1.00 93.25 91 GLY A C 1
ATOM 732 O O . GLY A 1 91 ? -0.113 8.100 -19.565 1.00 93.25 91 GLY A O 1
ATOM 733 N N . MET A 1 92 ? 1.288 9.458 -18.465 1.00 93.19 92 MET A N 1
ATOM 734 C CA . MET A 1 92 ? 2.198 8.423 -17.964 1.00 93.19 92 MET A CA 1
ATOM 735 C C . MET A 1 92 ? 2.114 8.271 -16.440 1.00 93.19 92 MET A C 1
ATOM 737 O O . MET A 1 92 ? 1.870 9.239 -15.713 1.00 93.19 92 MET A O 1
ATOM 741 N N . THR A 1 93 ? 2.391 7.060 -15.949 1.00 92.94 93 THR A N 1
ATOM 742 C CA . THR A 1 93 ? 2.552 6.763 -14.517 1.00 92.94 93 THR A CA 1
ATOM 743 C C . THR A 1 93 ? 4.033 6.644 -14.181 1.00 92.94 93 THR A C 1
ATOM 745 O O . THR A 1 93 ? 4.698 5.693 -14.581 1.00 92.94 93 THR A O 1
ATOM 748 N N . TYR A 1 94 ? 4.551 7.603 -13.418 1.00 92.69 94 TYR A N 1
ATOM 749 C CA . TYR A 1 94 ? 5.934 7.609 -12.949 1.00 92.69 94 TYR A CA 1
ATOM 750 C C . TYR A 1 94 ? 6.054 6.885 -11.608 1.00 92.69 94 TYR A C 1
ATOM 752 O O . TYR A 1 94 ? 5.315 7.190 -10.667 1.00 92.69 94 TYR A O 1
ATOM 760 N N . LEU A 1 95 ? 7.025 5.978 -11.497 1.00 92.88 95 LEU A N 1
ATOM 761 C CA . LEU A 1 95 ? 7.366 5.285 -10.256 1.00 92.88 95 LEU A CA 1
ATOM 762 C C . LEU A 1 95 ? 8.550 5.990 -9.597 1.00 92.88 95 LEU A C 1
ATOM 764 O O . LEU A 1 95 ? 9.667 5.943 -10.100 1.00 92.88 95 LEU A O 1
ATOM 768 N N . ASN A 1 96 ? 8.296 6.676 -8.485 1.00 90.69 96 ASN A N 1
ATOM 769 C CA . ASN A 1 96 ? 9.304 7.471 -7.788 1.00 90.69 96 ASN A CA 1
ATOM 770 C C . ASN A 1 96 ? 9.710 6.756 -6.501 1.00 90.69 96 ASN A C 1
ATOM 772 O O . ASN A 1 96 ? 8.837 6.396 -5.710 1.00 90.69 96 ASN A O 1
ATOM 776 N N . LEU A 1 97 ? 11.012 6.587 -6.271 1.00 89.12 97 LEU A N 1
ATOM 777 C CA . LEU A 1 97 ? 11.521 6.146 -4.975 1.00 89.12 97 LEU A CA 1
ATOM 778 C C . LEU A 1 97 ? 11.308 7.258 -3.937 1.00 89.12 97 LEU A C 1
ATOM 780 O O . LEU A 1 97 ? 11.580 8.428 -4.204 1.00 89.12 97 LEU A O 1
ATOM 784 N N . PHE A 1 98 ? 10.797 6.891 -2.766 1.00 86.31 98 PHE A N 1
ATOM 785 C CA . PHE A 1 98 ? 10.532 7.795 -1.656 1.00 86.31 98 PHE A CA 1
ATOM 786 C C . PHE A 1 98 ? 11.157 7.230 -0.378 1.00 86.31 98 PHE A C 1
ATOM 788 O O . PHE A 1 98 ? 10.582 6.373 0.292 1.00 86.31 98 PHE A O 1
ATOM 795 N N . VAL A 1 99 ? 12.365 7.705 -0.085 1.00 84.69 99 VAL A N 1
ATOM 796 C CA . VAL A 1 99 ? 13.143 7.354 1.105 1.00 84.69 99 VAL A CA 1
ATOM 797 C C . VAL A 1 99 ? 12.847 8.377 2.204 1.00 84.69 99 VAL A C 1
ATOM 799 O O . VAL A 1 99 ? 12.848 9.577 1.937 1.00 84.69 99 VAL A O 1
ATOM 802 N N . TYR A 1 100 ? 12.561 7.896 3.414 1.00 82.69 100 TYR A N 1
ATOM 803 C CA . TYR A 1 100 ? 12.598 8.714 4.629 1.00 82.69 100 TYR A CA 1
ATOM 804 C C . TYR A 1 100 ? 14.048 8.839 5.113 1.00 82.69 100 TYR A C 1
ATOM 806 O O . TYR A 1 100 ? 14.816 7.892 4.942 1.00 82.69 100 TYR A O 1
ATOM 814 N N . GLU A 1 101 ? 14.406 9.965 5.726 1.00 84.38 101 GLU A N 1
ATOM 815 C CA . GLU A 1 101 ? 15.769 10.280 6.188 1.00 84.38 101 GLU A CA 1
ATOM 816 C C . GLU A 1 101 ? 16.322 9.182 7.117 1.00 84.38 101 GLU A C 1
ATOM 818 O O . GLU A 1 101 ? 17.415 8.654 6.916 1.00 84.38 101 GLU A O 1
ATOM 823 N N . GLU A 1 102 ? 15.493 8.705 8.046 1.00 84.38 102 GLU A N 1
ATOM 824 C CA . GLU A 1 102 ? 15.807 7.634 9.000 1.00 84.38 102 GLU A CA 1
ATOM 825 C C . GLU A 1 102 ? 16.037 6.268 8.324 1.00 84.38 102 GLU A C 1
ATOM 827 O O . GLU A 1 102 ? 16.578 5.343 8.929 1.00 84.38 102 GLU A O 1
ATOM 832 N N . CYS A 1 103 ? 15.615 6.124 7.065 1.00 85.31 103 CYS A N 1
ATOM 833 C CA . CYS A 1 103 ? 15.737 4.907 6.270 1.00 85.31 103 CYS A CA 1
ATOM 834 C C . CYS A 1 103 ? 16.880 4.960 5.243 1.00 85.31 103 CYS A C 1
ATOM 836 O O . CYS A 1 103 ? 17.076 3.968 4.542 1.00 85.31 103 CYS A O 1
ATOM 838 N N . GLU A 1 104 ? 17.640 6.054 5.110 1.00 87.25 104 GLU A N 1
ATOM 839 C CA . GLU A 1 104 ? 18.664 6.189 4.056 1.00 87.25 104 GLU A CA 1
ATOM 840 C C . GLU A 1 104 ? 19.716 5.065 4.083 1.00 87.25 104 GLU A C 1
ATOM 842 O O . GLU A 1 104 ? 20.035 4.489 3.041 1.00 87.25 104 GLU A O 1
ATOM 847 N N . GLY A 1 105 ? 20.160 4.642 5.274 1.00 88.88 105 GLY A N 1
ATOM 848 C CA . GLY A 1 105 ? 21.103 3.525 5.454 1.00 88.88 105 GLY A CA 1
ATOM 849 C C . GLY A 1 105 ? 20.585 2.139 5.017 1.00 88.88 105 GLY A C 1
ATOM 850 O O . GLY A 1 105 ? 21.352 1.166 4.961 1.00 88.88 105 GLY A O 1
ATOM 851 N N . CYS A 1 106 ? 19.294 2.021 4.687 1.00 85.38 106 CYS A N 1
ATOM 852 C CA . CYS A 1 106 ? 18.703 0.817 4.102 1.00 85.38 106 CYS A CA 1
ATOM 853 C C . CYS A 1 106 ? 18.931 0.706 2.584 1.00 85.38 106 CYS A C 1
ATOM 855 O O . CYS A 1 106 ? 18.697 -0.368 2.031 1.00 85.38 106 CYS A O 1
ATOM 857 N N . TYR A 1 107 ? 19.415 1.763 1.921 1.00 86.19 107 TYR A N 1
ATOM 858 C CA . TYR A 1 107 ? 19.638 1.825 0.472 1.00 86.19 107 TYR A CA 1
ATOM 859 C C . TYR A 1 107 ? 21.136 1.865 0.125 1.00 86.19 107 TYR A C 1
ATOM 861 O O . TYR A 1 107 ? 21.989 2.072 0.985 1.00 86.19 107 TYR A O 1
ATOM 869 N N . GLY A 1 108 ? 21.464 1.611 -1.144 1.00 84.19 108 GLY A N 1
ATOM 870 C CA . GLY A 1 108 ? 22.838 1.592 -1.659 1.00 84.19 108 GLY A CA 1
ATOM 871 C C . GLY A 1 108 ? 23.111 0.398 -2.576 1.00 84.19 108 GLY A C 1
ATOM 872 O O . GLY A 1 108 ? 22.343 -0.560 -2.606 1.00 84.19 108 GLY A O 1
ATOM 873 N N . SER A 1 109 ? 24.220 0.440 -3.316 1.00 83.62 109 SER A N 1
ATOM 874 C CA . SER A 1 109 ? 24.609 -0.599 -4.288 1.00 83.62 109 SER A CA 1
ATOM 875 C C . SER A 1 109 ? 24.927 -1.965 -3.665 1.00 83.62 109 SER A C 1
ATOM 877 O O . SER A 1 109 ? 24.858 -2.979 -4.349 1.00 83.62 109 SER A O 1
ATOM 879 N N . SER A 1 110 ? 25.249 -2.007 -2.369 1.00 87.38 110 SER A N 1
ATOM 880 C CA . SER A 1 110 ? 25.474 -3.239 -1.599 1.00 87.38 110 SER A CA 1
ATOM 881 C C . SER A 1 110 ? 24.188 -3.883 -1.062 1.00 87.38 110 SER A C 1
ATOM 883 O O . SER A 1 110 ? 24.249 -4.923 -0.406 1.00 87.38 110 SER A O 1
ATOM 885 N N . LYS A 1 111 ? 23.022 -3.268 -1.293 1.00 88.31 111 LYS A N 1
ATOM 886 C CA . LYS A 1 111 ? 21.720 -3.743 -0.810 1.00 88.31 111 LYS A CA 1
ATOM 887 C C . LYS A 1 111 ? 21.001 -4.539 -1.911 1.00 88.31 111 LYS A C 1
ATOM 889 O O . LYS A 1 111 ? 21.183 -4.249 -3.093 1.00 88.31 111 LYS A O 1
ATOM 894 N N . PRO A 1 112 ? 20.168 -5.536 -1.561 1.00 88.06 112 PRO A N 1
ATOM 895 C CA . PRO A 1 112 ? 19.430 -6.314 -2.554 1.00 88.06 112 PRO A CA 1
ATOM 896 C C . PRO A 1 112 ? 18.443 -5.423 -3.340 1.00 88.06 112 PRO A C 1
ATOM 898 O O . PRO A 1 112 ? 17.744 -4.615 -2.723 1.00 88.06 112 PRO A O 1
ATOM 901 N N . PRO A 1 113 ? 18.324 -5.568 -4.677 1.00 90.88 113 PRO A N 1
ATOM 902 C CA . PRO A 1 113 ? 17.463 -4.698 -5.472 1.00 90.88 113 PRO A CA 1
ATOM 903 C C . PRO A 1 113 ? 15.984 -4.769 -5.084 1.00 90.88 113 PRO A C 1
ATOM 905 O O . PRO A 1 113 ? 15.384 -5.846 -5.024 1.00 90.88 113 PRO A O 1
ATOM 908 N N . LEU A 1 114 ? 15.389 -3.589 -4.888 1.00 90.38 114 LEU A N 1
ATOM 909 C CA . LEU A 1 114 ? 14.017 -3.415 -4.409 1.00 90.38 114 LEU A CA 1
ATOM 910 C C . LEU A 1 114 ? 12.961 -4.092 -5.301 1.00 90.38 114 LEU A C 1
ATOM 912 O O . LEU A 1 114 ? 11.941 -4.554 -4.794 1.00 90.38 114 LEU A O 1
ATOM 916 N N . VAL A 1 115 ? 13.219 -4.187 -6.612 1.00 93.25 115 VAL A N 1
ATOM 917 C CA . VAL A 1 115 ? 12.323 -4.828 -7.590 1.00 93.25 115 VAL A CA 1
ATOM 918 C C . VAL A 1 115 ? 11.908 -6.240 -7.159 1.00 93.25 115 VAL A C 1
ATOM 920 O O . VAL A 1 115 ? 10.736 -6.579 -7.284 1.00 93.25 115 VAL A O 1
ATOM 923 N N . ASN A 1 116 ? 12.814 -7.009 -6.546 1.00 92.94 116 ASN A N 1
ATOM 924 C CA . ASN A 1 116 ? 12.543 -8.385 -6.119 1.00 92.94 116 ASN A CA 1
ATOM 925 C C . ASN A 1 116 ? 11.515 -8.442 -4.972 1.00 92.94 116 ASN A C 1
ATOM 927 O O . ASN A 1 116 ? 10.653 -9.312 -4.948 1.00 92.94 116 ASN A O 1
ATOM 931 N N . PHE A 1 117 ? 11.562 -7.489 -4.035 1.00 92.75 117 PHE A N 1
ATOM 932 C CA . PHE A 1 117 ? 10.621 -7.429 -2.906 1.00 92.75 117 PHE A CA 1
ATOM 933 C C . PHE A 1 117 ? 9.234 -6.920 -3.314 1.00 92.75 117 PHE A C 1
ATOM 935 O O . PHE A 1 117 ? 8.252 -7.181 -2.622 1.00 92.75 117 PHE A O 1
ATOM 942 N N . LEU A 1 118 ? 9.147 -6.194 -4.432 1.00 94.81 118 LEU A N 1
ATOM 943 C CA . LEU A 1 118 ? 7.904 -5.615 -4.940 1.00 94.81 118 LEU A CA 1
ATOM 944 C C . LEU A 1 118 ? 7.234 -6.464 -6.035 1.00 94.81 118 LEU A C 1
ATOM 946 O O . LEU A 1 118 ? 6.198 -6.046 -6.548 1.00 94.81 118 LEU A O 1
ATOM 950 N N . GLU A 1 119 ? 7.771 -7.643 -6.380 1.00 95.81 119 GLU A N 1
ATOM 951 C CA . GLU A 1 119 ? 7.328 -8.473 -7.515 1.00 95.81 119 GLU A CA 1
ATOM 952 C C . GLU A 1 119 ? 5.809 -8.640 -7.610 1.00 95.81 119 GLU A C 1
ATOM 954 O O . GLU A 1 119 ? 5.211 -8.253 -8.613 1.00 95.81 119 GLU A O 1
ATOM 959 N N . SER A 1 120 ? 5.175 -9.155 -6.553 1.00 94.12 120 SER A N 1
ATOM 960 C CA . SER A 1 120 ? 3.726 -9.405 -6.514 1.00 94.12 120 SER A CA 1
ATOM 961 C C . SER A 1 120 ? 2.904 -8.150 -6.842 1.00 94.12 120 SER A C 1
ATOM 963 O O . SER A 1 120 ? 1.959 -8.191 -7.631 1.00 94.12 120 SER A O 1
ATOM 965 N N . VAL A 1 121 ? 3.313 -7.001 -6.297 1.00 95.06 121 VAL A N 1
ATOM 966 C CA . VAL A 1 121 ? 2.604 -5.726 -6.462 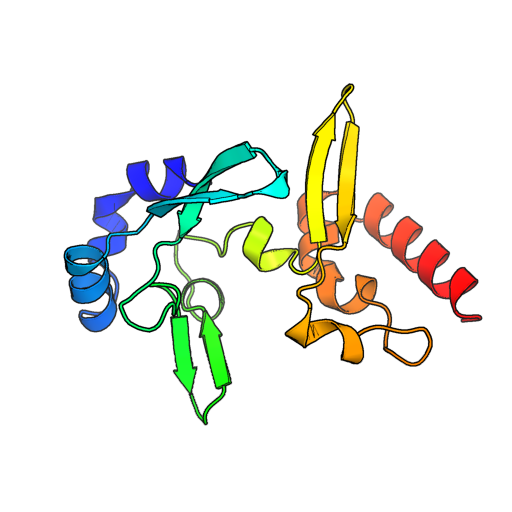1.00 95.06 121 VAL A CA 1
ATOM 967 C C . VAL A 1 121 ? 2.879 -5.120 -7.838 1.00 95.06 121 VAL A C 1
ATOM 969 O O . VAL A 1 121 ? 1.972 -4.570 -8.456 1.00 95.06 121 VAL A O 1
ATOM 972 N N . LEU A 1 122 ? 4.106 -5.250 -8.352 1.00 96.25 122 LEU A N 1
ATOM 973 C CA . LEU A 1 122 ? 4.487 -4.773 -9.681 1.00 96.25 122 LEU A CA 1
ATOM 974 C C . LEU A 1 122 ? 3.803 -5.584 -10.792 1.00 96.25 122 LEU A C 1
ATOM 976 O O . LEU A 1 122 ? 3.206 -4.982 -11.685 1.00 96.25 122 LEU A O 1
ATOM 980 N N . ARG A 1 123 ? 3.821 -6.922 -10.709 1.00 97.31 123 ARG A N 1
ATOM 981 C CA . ARG A 1 123 ? 3.102 -7.811 -11.637 1.00 97.31 123 ARG A CA 1
ATOM 982 C C . ARG A 1 123 ? 1.599 -7.544 -11.596 1.00 97.31 123 ARG A C 1
ATOM 984 O O . ARG A 1 123 ? 1.003 -7.267 -12.631 1.00 97.31 123 ARG A O 1
ATOM 991 N N . GLY A 1 124 ? 0.998 -7.526 -10.403 1.00 94.56 124 GLY A N 1
ATOM 992 C CA . GLY A 1 124 ? -0.443 -7.306 -10.242 1.00 94.56 124 GLY A CA 1
ATOM 993 C C . GLY A 1 124 ? -0.933 -5.926 -10.702 1.00 94.56 124 GLY A C 1
ATOM 994 O O . GLY A 1 124 ? -2.082 -5.798 -11.120 1.00 94.56 124 GLY A O 1
ATOM 995 N N . ARG A 1 125 ? -0.083 -4.89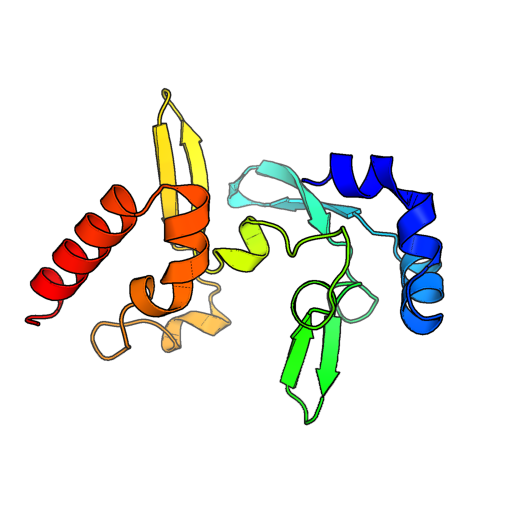0 -10.648 1.00 94.50 125 ARG A N 1
ATOM 996 C CA . ARG A 1 125 ? -0.453 -3.510 -11.013 1.00 94.50 125 ARG A CA 1
ATOM 997 C C . ARG A 1 125 ? -0.122 -3.127 -12.459 1.00 94.50 125 ARG A C 1
ATOM 999 O O . ARG A 1 125 ? -0.884 -2.360 -13.047 1.00 94.50 125 ARG A O 1
ATOM 1006 N N . TYR A 1 126 ? 0.995 -3.612 -13.006 1.00 95.19 126 TYR A N 1
ATOM 1007 C CA . TYR A 1 126 ? 1.536 -3.188 -14.310 1.00 95.19 126 TYR A CA 1
ATOM 1008 C C . TYR A 1 126 ? 1.700 -4.339 -15.322 1.00 95.19 126 TYR A C 1
ATOM 1010 O O . TYR A 1 126 ? 2.051 -4.091 -16.476 1.00 95.19 126 TYR A O 1
ATOM 1018 N N . GLY A 1 127 ? 1.424 -5.581 -14.916 1.00 97.19 127 GLY A N 1
ATOM 1019 C CA . GLY A 1 127 ? 1.535 -6.783 -15.740 1.00 97.19 127 GLY A CA 1
ATOM 1020 C C . GLY A 1 127 ? 2.941 -7.389 -15.774 1.00 97.19 127 GLY A C 1
ATOM 1021 O O . GLY A 1 127 ? 3.951 -6.713 -15.566 1.00 97.19 127 GLY A O 1
ATOM 1022 N N . ASP A 1 128 ? 3.007 -8.684 -16.084 1.00 98.06 128 ASP A N 1
ATOM 1023 C CA . ASP A 1 128 ? 4.250 -9.467 -16.076 1.00 98.06 128 ASP A CA 1
ATOM 1024 C C . ASP A 1 128 ? 5.330 -8.884 -16.985 1.00 98.06 128 ASP A C 1
ATOM 1026 O O . ASP A 1 128 ? 6.451 -8.647 -16.543 1.00 98.06 128 ASP A O 1
ATOM 1030 N N . LYS A 1 129 ? 4.965 -8.517 -18.221 1.00 98.12 129 LYS A N 1
ATOM 1031 C CA . LYS A 1 129 ? 5.892 -7.920 -19.195 1.00 98.12 129 LYS A CA 1
ATOM 1032 C C . LYS A 1 129 ? 6.581 -6.653 -18.670 1.00 98.12 129 LYS A C 1
ATOM 1034 O O . LYS A 1 129 ? 7.740 -6.421 -19.007 1.00 98.12 129 LYS A O 1
ATOM 1039 N N . PHE A 1 130 ? 5.897 -5.831 -17.869 1.00 96.81 130 PHE A N 1
ATOM 1040 C CA . PHE A 1 130 ? 6.514 -4.653 -17.254 1.00 96.81 130 PHE A CA 1
ATOM 1041 C C . PHE A 1 130 ? 7.537 -5.067 -16.193 1.00 96.81 130 PHE A C 1
ATOM 1043 O O . PHE A 1 130 ? 8.671 -4.585 -16.207 1.00 96.81 130 PHE A O 1
ATOM 1050 N N . TYR A 1 131 ? 7.147 -5.978 -15.298 1.00 97.69 131 TYR A N 1
ATOM 1051 C CA . TYR A 1 131 ? 8.024 -6.461 -14.238 1.00 97.69 131 TYR A CA 1
ATOM 1052 C C . TYR A 1 131 ? 9.261 -7.179 -14.792 1.00 97.69 131 TYR A C 1
ATOM 1054 O O . TYR A 1 131 ? 10.370 -6.889 -14.354 1.00 97.69 131 TYR A O 1
ATOM 1062 N N . ASP A 1 132 ? 9.101 -8.064 -15.777 1.00 97.94 132 ASP A N 1
ATOM 1063 C CA . ASP A 1 132 ? 10.204 -8.858 -16.322 1.00 97.94 132 ASP A CA 1
ATOM 1064 C C . ASP A 1 132 ? 11.251 -7.975 -17.027 1.00 97.94 132 ASP A C 1
ATOM 1066 O O . ASP A 1 132 ? 12.455 -8.205 -16.883 1.00 97.94 132 ASP A O 1
ATOM 1070 N N . VAL A 1 133 ? 10.814 -6.909 -17.714 1.00 97.44 133 VAL A N 1
ATOM 1071 C CA . VAL A 1 133 ? 11.712 -5.879 -18.270 1.00 97.44 133 VAL A CA 1
ATOM 1072 C C . VAL A 1 133 ? 12.402 -5.092 -17.152 1.00 97.44 133 VAL A C 1
ATOM 1074 O O . VAL A 1 133 ? 13.623 -4.954 -17.174 1.00 97.44 133 VAL A O 1
ATOM 1077 N N . LEU A 1 134 ? 11.657 -4.619 -16.146 1.00 95.56 134 LEU A N 1
ATOM 1078 C CA . LEU A 1 134 ? 12.219 -3.856 -15.025 1.00 95.56 134 LEU A CA 1
ATOM 1079 C C . LEU A 1 134 ? 13.238 -4.673 -14.210 1.00 95.56 134 LEU A C 1
ATOM 1081 O O . LEU A 1 134 ? 14.269 -4.138 -13.802 1.00 95.56 134 LEU A O 1
ATOM 1085 N N . ARG A 1 135 ? 12.974 -5.968 -13.995 1.00 96.06 135 ARG A N 1
ATOM 1086 C CA . ARG A 1 135 ? 13.883 -6.894 -13.311 1.00 96.06 135 ARG A CA 1
ATOM 1087 C C . ARG A 1 135 ? 15.164 -7.086 -14.115 1.00 96.06 135 ARG A C 1
ATOM 1089 O O . ARG A 1 135 ? 16.237 -6.883 -13.562 1.00 96.06 135 ARG A O 1
ATOM 1096 N N . ARG A 1 136 ? 15.060 -7.357 -15.422 1.00 96.19 136 ARG A N 1
ATOM 1097 C CA . ARG A 1 136 ? 16.220 -7.489 -16.319 1.00 96.19 136 ARG A CA 1
ATOM 1098 C C . ARG A 1 136 ? 17.093 -6.231 -16.334 1.00 96.19 136 ARG A C 1
ATOM 1100 O O . ARG A 1 136 ? 18.308 -6.334 -16.212 1.00 96.19 136 ARG A O 1
ATOM 1107 N N . GLU A 1 137 ? 16.488 -5.049 -16.442 1.00 95.00 137 GLU A N 1
ATOM 1108 C CA . GLU A 1 137 ? 17.214 -3.772 -16.372 1.00 95.00 137 GLU A CA 1
ATOM 1109 C C . GLU A 1 137 ? 17.882 -3.556 -15.005 1.00 95.00 137 GLU A C 1
ATOM 1111 O O . GLU A 1 137 ? 18.959 -2.964 -14.919 1.00 95.00 137 GLU A O 1
ATOM 1116 N N . SER A 1 138 ? 17.269 -4.050 -13.926 1.00 92.31 138 SER A N 1
ATOM 1117 C CA . SER A 1 138 ? 17.874 -4.043 -12.595 1.00 92.31 138 SER A CA 1
ATOM 1118 C C . SER A 1 138 ? 19.065 -4.999 -12.503 1.00 92.31 138 SER A C 1
ATOM 1120 O O . SER A 1 138 ? 20.105 -4.598 -11.988 1.00 92.31 138 SER A O 1
ATOM 1122 N N . ASP A 1 139 ? 18.949 -6.218 -13.034 1.00 91.00 139 ASP A N 1
ATOM 1123 C CA . ASP A 1 139 ? 20.006 -7.237 -13.022 1.00 91.00 139 ASP A CA 1
ATOM 1124 C C . ASP A 1 139 ? 21.256 -6.751 -13.774 1.00 91.00 139 ASP A C 1
ATOM 1126 O O . ASP A 1 139 ? 22.331 -6.664 -13.173 1.00 91.00 139 ASP A O 1
ATOM 1130 N N . ILE A 1 140 ? 21.082 -6.246 -15.005 1.00 91.75 140 ILE A N 1
ATOM 1131 C CA . ILE A 1 140 ? 22.152 -5.644 -15.825 1.00 91.75 140 ILE A CA 1
ATOM 1132 C C . ILE A 1 140 ? 22.893 -4.537 -15.055 1.00 91.75 140 ILE A C 1
ATOM 1134 O O . ILE A 1 140 ? 24.123 -4.495 -15.043 1.00 91.75 140 ILE A O 1
ATOM 1138 N N . ARG A 1 141 ? 22.160 -3.647 -14.371 1.00 86.06 141 ARG A N 1
ATOM 1139 C CA . ARG A 1 141 ? 22.740 -2.524 -13.607 1.00 86.06 141 ARG A CA 1
ATOM 1140 C C . ARG A 1 141 ? 23.487 -2.941 -12.339 1.00 86.06 141 ARG A C 1
ATOM 1142 O O . ARG A 1 141 ? 24.248 -2.133 -11.817 1.00 86.06 141 ARG A O 1
ATOM 1149 N N . HIS A 1 142 ? 23.278 -4.164 -11.854 1.00 82.38 142 HIS A N 1
ATOM 1150 C CA . HIS A 1 142 ? 23.980 -4.727 -10.697 1.00 82.38 142 HIS A CA 1
ATOM 1151 C C . HIS A 1 142 ? 24.992 -5.819 -11.094 1.00 82.38 142 HIS A C 1
ATOM 1153 O O . HIS A 1 142 ? 25.531 -6.482 -10.211 1.00 82.38 142 HIS A O 1
ATOM 1159 N N . GLY A 1 143 ? 25.264 -6.004 -12.394 1.00 77.19 143 GLY A N 1
ATOM 1160 C CA . GLY A 1 143 ? 26.226 -6.993 -12.891 1.00 77.19 143 GLY A CA 1
ATOM 1161 C C . GLY A 1 143 ? 25.798 -8.445 -12.656 1.00 77.19 143 GLY A C 1
ATOM 1162 O O . GLY A 1 143 ? 26.645 -9.273 -12.323 1.00 77.19 143 GLY A O 1
ATOM 1163 N N . ARG A 1 144 ? 24.495 -8.733 -12.773 1.00 61.28 144 ARG A N 1
ATOM 1164 C CA . ARG A 1 144 ? 23.886 -10.059 -12.579 1.00 61.28 144 ARG A CA 1
ATOM 1165 C C . ARG A 1 144 ? 23.202 -10.561 -13.849 1.00 61.28 144 ARG A C 1
ATOM 1167 O O . ARG A 1 144 ? 22.751 -9.704 -14.641 1.00 61.28 144 ARG A O 1
#

Sequence (144 aa):
EAAFFNDNLEELKKFPAEYADRFAKYGIIEDVFVKRLKKNIPCTATGENGDCVFSFTKQKTYYCYLQSTQTIFKKPLSCSLFPIREKAAGGMTYLNLFVYEECEGCYGSSKPPLVNFLESVLRGRYGDKFYDVLRRESDIRHGR

pLDDT: mean 91.12, std 4.87, range [61.28, 98.12]

Organism: NCBI:txid1817813

Radius of gyration: 17.35 Å; chains: 1; bounding box: 47×33×39 Å

Foldseek 3Di:
DVVVCVVPVVQQCVDPPLLVVLCVVFNQWDFDQDPVVNGTDIDGTADPVRHGSQWDDDPNDIDGVQVVDDDPDHDDLPRLLPLWDWDDDPNDTDTDGHDDPVCPVQDDLPHDDPLVVNVVSCCVPPNPVRSVVVVVVVCVVNVD